Protein AF-A0ABD5DVA0-F1 (afdb_monomer_lite)

Organism: Acinetobacter baumannii (NCBI:txid470)

Secondary structure (DSSP, 8-state):
-HHHHHHHHHHHHHHHHHHHHHHHTTSS--SHHHHHHHHHHHHHHHHHHHHHHHHH--

Foldseek 3Di:
DVQLVVQLVVLLVVLVVVVVVCVVVPVFDPDPVSVVVSVVVSVVSSVVSSVVSVVVVD

Sequence (58 aa):
FIMWGILTALAYHVVVGIRHLMMDFGYLDETLEAGKRSAKISFVITVVLSLLAGVLVW

InterPro domains:
  IPR000701 Succinate dehydrogenase/fumarate reductase type B, transmembrane subunit [PF01127] (2-52)
  IPR018495 Succinate dehydrogenase, cytochrome b subunit, conserved site [PS01001] (13-26)
  IPR034804 Fumarate reductase/succinate dehydrogenase, transmembrane subunit [G3DSA:1.20.1300.10] (1-58)
  IPR034804 Fumarate reductase/succinate dehydrogenase, transmembrane subunit [SSF81343] (1-58)

Radius of gyration: 13.01 Å; chains: 1; bounding box: 29×16×37 Å

pLDDT: mean 98.17, std 1.41, range [89.56, 98.88]

Structure (mmCIF, N/CA/C/O backbone):
data_AF-A0ABD5DVA0-F1
#
_entry.id   AF-A0ABD5DVA0-F1
#
loop_
_atom_site.group_PDB
_atom_site.id
_atom_site.type_symbol
_atom_site.label_atom_id
_atom_site.label_alt_id
_atom_site.label_comp_id
_atom_site.label_asym_id
_atom_site.label_entity_id
_atom_site.label_seq_id
_atom_site.pdbx_PDB_ins_code
_atom_site.Cartn_x
_atom_site.Cartn_y
_atom_site.Cartn_z
_atom_site.occupancy
_atom_site.B_iso_or_equiv
_atom_site.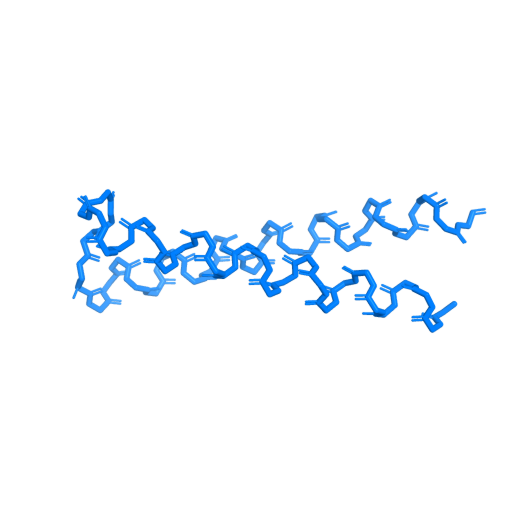auth_seq_id
_atom_site.auth_comp_id
_atom_site.auth_asym_id
_atom_site.auth_atom_id
_atom_site.pdbx_PDB_model_num
ATOM 1 N N . PHE A 1 1 ? 14.672 -1.035 -14.084 1.00 89.56 1 PHE A N 1
ATOM 2 C CA . PHE A 1 1 ? 14.838 -1.391 -12.652 1.00 89.56 1 PHE A CA 1
ATOM 3 C C . PHE A 1 1 ? 14.641 -0.215 -11.693 1.00 89.56 1 PHE A C 1
ATOM 5 O O . PHE A 1 1 ? 13.762 -0.325 -10.853 1.00 89.56 1 PHE A O 1
ATOM 12 N N . ILE A 1 2 ? 15.373 0.907 -11.812 1.00 97.25 2 ILE A N 1
ATOM 13 C CA . ILE A 1 2 ? 15.214 2.067 -10.897 1.00 97.25 2 ILE A CA 1
ATOM 14 C C . ILE A 1 2 ? 13.776 2.612 -10.902 1.00 97.25 2 ILE A C 1
ATOM 16 O O . ILE A 1 2 ? 13.170 2.741 -9.844 1.00 97.25 2 ILE A O 1
ATOM 20 N N . MET A 1 3 ? 13.202 2.848 -12.089 1.00 98.00 3 MET A N 1
ATOM 21 C CA . MET A 1 3 ? 11.817 3.323 -12.227 1.00 98.00 3 MET A CA 1
ATOM 22 C C . MET A 1 3 ? 10.810 2.384 -11.546 1.00 98.00 3 MET A C 1
ATOM 24 O O . MET A 1 3 ? 9.956 2.829 -10.789 1.00 98.00 3 MET A O 1
ATOM 28 N N . TRP A 1 4 ? 10.956 1.073 -11.750 1.00 98.56 4 TRP A N 1
ATOM 29 C CA . TRP A 1 4 ? 10.108 0.065 -11.112 1.00 98.56 4 TRP A CA 1
ATOM 30 C C . TRP A 1 4 ? 10.195 0.105 -9.576 1.00 98.56 4 TRP A C 1
ATOM 32 O O . TRP A 1 4 ? 9.170 0.048 -8.897 1.00 98.56 4 TRP A O 1
ATOM 42 N N . GLY A 1 5 ? 11.403 0.266 -9.023 1.00 98.50 5 GLY A N 1
ATOM 43 C CA . GLY A 1 5 ? 11.610 0.419 -7.581 1.00 98.50 5 GLY A CA 1
ATOM 44 C C . GLY A 1 5 ? 10.950 1.680 -7.016 1.00 98.50 5 GLY A C 1
ATOM 45 O O . GLY A 1 5 ? 10.282 1.605 -5.987 1.00 98.50 5 GLY A O 1
ATOM 46 N N . ILE A 1 6 ? 11.062 2.815 -7.717 1.00 98.75 6 ILE A N 1
ATOM 47 C CA . ILE A 1 6 ? 10.398 4.074 -7.336 1.00 98.75 6 ILE A CA 1
ATOM 48 C C . ILE A 1 6 ? 8.877 3.903 -7.338 1.00 98.75 6 ILE A C 1
ATOM 50 O O . ILE A 1 6 ? 8.223 4.250 -6.357 1.00 98.75 6 ILE A O 1
ATOM 54 N N . LEU A 1 7 ? 8.312 3.326 -8.402 1.00 98.69 7 LEU A N 1
ATOM 55 C CA . LEU A 1 7 ? 6.871 3.078 -8.493 1.00 98.69 7 LEU A CA 1
ATOM 56 C C . LEU A 1 7 ? 6.387 2.110 -7.411 1.00 98.69 7 LEU A C 1
ATOM 58 O O . LEU A 1 7 ? 5.319 2.314 -6.845 1.00 98.69 7 LEU A O 1
ATOM 62 N N . THR A 1 8 ? 7.186 1.098 -7.073 1.00 98.69 8 THR A N 1
ATOM 63 C CA . THR A 1 8 ? 6.878 0.162 -5.984 1.00 98.69 8 THR A CA 1
ATOM 64 C C . THR A 1 8 ? 6.875 0.864 -4.624 1.00 98.69 8 THR A C 1
ATOM 66 O O . THR A 1 8 ? 5.937 0.686 -3.847 1.00 98.69 8 THR A O 1
ATOM 69 N N . ALA A 1 9 ? 7.882 1.696 -4.339 1.00 98.75 9 ALA A N 1
ATOM 70 C CA . ALA A 1 9 ? 7.951 2.470 -3.100 1.00 98.75 9 ALA A CA 1
ATOM 71 C C . ALA A 1 9 ? 6.784 3.464 -2.984 1.00 98.75 9 ALA A C 1
ATOM 73 O O . ALA A 1 9 ? 6.161 3.563 -1.926 1.00 98.75 9 ALA A O 1
ATOM 74 N N . LEU A 1 10 ? 6.446 4.148 -4.082 1.00 98.75 10 LEU A N 1
ATOM 75 C CA . LEU A 1 10 ? 5.299 5.050 -4.146 1.00 98.75 10 LEU A CA 1
ATOM 76 C C . LEU A 1 10 ? 3.978 4.299 -3.932 1.00 98.75 10 LEU A C 1
ATOM 78 O O . LEU A 1 10 ? 3.162 4.735 -3.125 1.00 98.75 10 LEU A O 1
ATOM 82 N N . ALA A 1 11 ? 3.777 3.159 -4.599 1.00 98.81 11 ALA A N 1
ATOM 83 C CA . ALA A 1 11 ? 2.578 2.340 -4.436 1.00 98.81 11 ALA A CA 1
ATOM 84 C C . ALA A 1 11 ? 2.401 1.886 -2.981 1.00 98.81 11 ALA A C 1
ATOM 86 O O . ALA A 1 11 ? 1.318 2.039 -2.421 1.00 98.81 11 ALA A O 1
ATOM 87 N N . TYR A 1 12 ? 3.473 1.407 -2.341 1.00 98.88 12 TYR A N 1
ATOM 88 C CA . TYR A 1 12 ? 3.448 1.051 -0.922 1.00 98.88 12 TYR A CA 1
ATOM 89 C C . TYR A 1 12 ? 3.063 2.242 -0.037 1.00 98.88 12 TYR A C 1
ATOM 91 O O . TYR A 1 12 ? 2.176 2.127 0.810 1.00 98.88 12 TYR A O 1
ATOM 99 N N . HIS A 1 13 ? 3.706 3.394 -0.254 1.00 98.81 13 HIS A N 1
ATOM 100 C CA . HIS A 1 13 ? 3.460 4.603 0.525 1.00 98.81 13 HIS A CA 1
ATOM 101 C C . HIS A 1 13 ? 2.003 5.063 0.415 1.00 98.81 13 HIS A C 1
ATOM 103 O O . HIS A 1 13 ? 1.374 5.356 1.428 1.00 98.81 13 HIS A O 1
ATOM 109 N N . VAL A 1 14 ? 1.436 5.052 -0.794 1.00 98.88 14 VAL A N 1
ATOM 110 C CA . VAL A 1 14 ? 0.033 5.416 -1.028 1.00 98.88 14 VAL A CA 1
ATOM 111 C C . VAL A 1 14 ? -0.920 4.403 -0.391 1.00 98.88 14 VAL A C 1
ATOM 113 O O . VAL A 1 14 ? -1.846 4.807 0.304 1.00 98.88 14 VAL A O 1
ATOM 116 N N . VAL A 1 15 ? -0.700 3.096 -0.569 1.00 98.88 15 VAL A N 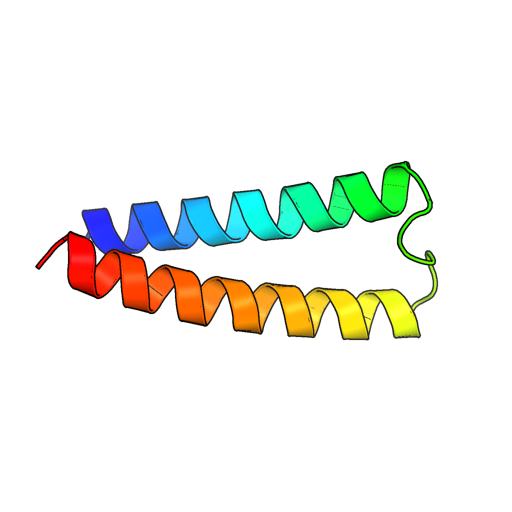1
ATOM 117 C CA . VAL A 1 15 ? -1.577 2.054 0.001 1.00 98.88 15 VAL A CA 1
ATOM 118 C C . VAL A 1 15 ? -1.606 2.126 1.528 1.00 98.88 15 VAL A C 1
ATOM 120 O O . VAL A 1 15 ? -2.677 2.050 2.133 1.00 98.88 15 VAL A O 1
ATOM 123 N N . VAL A 1 16 ? -0.446 2.289 2.167 1.00 98.69 16 VAL A N 1
ATOM 124 C CA . VAL A 1 16 ? -0.373 2.426 3.627 1.00 98.69 16 VAL A CA 1
ATOM 125 C C . VAL A 1 16 ? -0.898 3.789 4.085 1.00 98.69 16 VAL A C 1
ATOM 127 O O . VAL A 1 16 ? -1.565 3.852 5.114 1.00 98.69 16 VAL A O 1
ATOM 130 N N . GLY A 1 17 ? -0.695 4.856 3.309 1.00 98.75 17 GLY A N 1
ATOM 131 C CA . GLY A 1 17 ? -1.300 6.166 3.560 1.00 98.75 17 GLY A CA 1
ATOM 132 C C . GLY A 1 17 ? -2.830 6.117 3.556 1.00 98.75 17 GLY A C 1
ATOM 133 O O . GLY A 1 17 ? -3.462 6.603 4.487 1.00 98.75 17 GLY A O 1
ATOM 134 N N . ILE A 1 18 ? -3.436 5.439 2.578 1.00 98.81 18 ILE A N 1
ATOM 135 C CA . ILE A 1 18 ? -4.888 5.203 2.547 1.00 98.81 18 ILE A CA 1
ATOM 136 C C . ILE A 1 18 ? -5.320 4.371 3.756 1.00 98.81 18 ILE A C 1
ATOM 138 O O . ILE A 1 18 ? -6.310 4.709 4.398 1.00 98.81 18 ILE A O 1
ATOM 142 N N . ARG A 1 19 ? -4.571 3.318 4.117 1.00 98.56 19 ARG A N 1
ATOM 143 C CA . ARG A 1 19 ? -4.845 2.540 5.337 1.00 98.56 19 ARG A CA 1
ATOM 144 C C . ARG A 1 19 ? -4.859 3.428 6.586 1.00 98.56 19 ARG A C 1
ATOM 146 O O . ARG A 1 19 ? -5.717 3.212 7.434 1.00 98.56 19 ARG A O 1
ATOM 153 N N . HIS A 1 20 ? -3.944 4.390 6.703 1.00 98.50 20 HIS A N 1
ATOM 154 C CA . HIS A 1 20 ? -3.946 5.351 7.808 1.00 98.50 20 HIS A CA 1
ATOM 155 C C . HIS A 1 20 ? -5.201 6.227 7.792 1.00 98.50 20 HIS A C 1
ATOM 157 O O . HIS A 1 20 ? -5.915 6.243 8.783 1.00 98.50 20 HIS A O 1
ATOM 163 N N . LEU A 1 21 ? -5.554 6.823 6.648 1.00 98.62 21 LEU A N 1
ATOM 164 C CA . LEU A 1 21 ? -6.783 7.623 6.528 1.00 98.62 21 LEU A CA 1
ATOM 165 C C . LEU A 1 21 ? -8.049 6.818 6.863 1.00 98.62 21 LEU A C 1
ATOM 1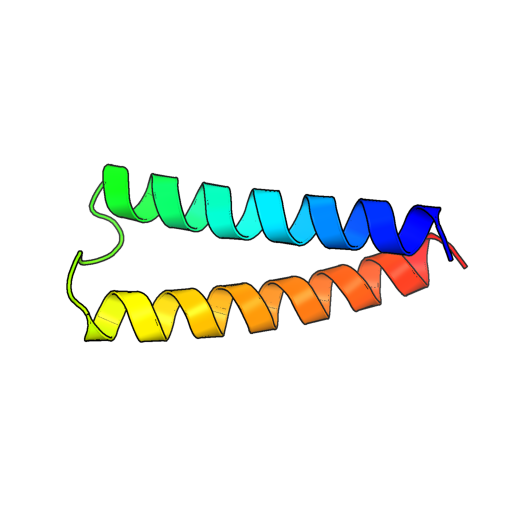67 O O . LEU A 1 21 ? -8.992 7.340 7.448 1.00 98.62 21 LEU A O 1
ATOM 171 N N . MET A 1 22 ? -8.083 5.529 6.513 1.00 98.62 22 MET A N 1
ATOM 172 C CA . MET A 1 22 ? -9.189 4.645 6.884 1.00 98.62 22 MET A CA 1
ATOM 173 C C . MET A 1 22 ? -9.282 4.415 8.398 1.00 98.62 22 MET A C 1
ATOM 175 O O . MET A 1 22 ? -10.390 4.249 8.902 1.00 98.62 22 MET A O 1
ATOM 179 N N . MET A 1 23 ? -8.155 4.389 9.114 1.00 98.31 23 MET A N 1
ATOM 180 C CA . MET A 1 23 ? -8.143 4.346 10.581 1.00 98.31 23 MET A CA 1
ATOM 181 C C . MET A 1 23 ? -8.609 5.689 11.155 1.00 98.31 23 MET A C 1
ATOM 183 O O . MET A 1 23 ? -9.538 5.704 11.954 1.00 98.31 23 MET A O 1
ATOM 187 N N . ASP A 1 24 ? -8.072 6.805 10.651 1.00 98.44 24 ASP A N 1
ATOM 188 C CA . ASP A 1 24 ? -8.404 8.160 11.118 1.00 98.44 24 ASP A CA 1
ATOM 189 C C . ASP A 1 24 ? -9.904 8.490 10.976 1.00 98.44 24 ASP A C 1
ATOM 191 O O . ASP A 1 24 ? -10.480 9.194 11.804 1.00 98.44 24 ASP A O 1
ATOM 195 N N . PHE A 1 25 ? -10.559 7.968 9.933 1.00 98.19 25 PHE A N 1
ATOM 196 C CA . PHE A 1 25 ? -12.000 8.139 9.701 1.00 98.19 25 PHE A CA 1
ATOM 197 C C . PHE A 1 25 ? -12.879 7.051 10.336 1.00 98.19 25 PHE A C 1
ATOM 199 O O . PHE A 1 25 ? -14.096 7.068 10.152 1.00 98.19 25 PHE A O 1
ATOM 206 N N . GLY A 1 26 ? -12.296 6.100 11.071 1.00 97.31 26 GLY A N 1
ATOM 207 C CA . GLY A 1 26 ? -13.038 5.040 11.759 1.00 97.31 26 GLY A CA 1
ATOM 208 C C . GLY A 1 26 ? -13.600 3.946 10.843 1.00 97.31 26 GLY A C 1
ATOM 209 O O . GLY A 1 26 ? -14.476 3.192 11.259 1.00 97.31 26 GLY A O 1
ATOM 210 N N . TYR A 1 27 ? -13.113 3.825 9.603 1.00 98.06 27 TYR A N 1
ATOM 211 C CA . TYR A 1 27 ? -13.455 2.704 8.713 1.00 98.06 27 TYR A CA 1
ATOM 212 C C . TYR A 1 27 ? -12.719 1.409 9.079 1.00 98.06 27 TYR A C 1
ATOM 214 O O . TYR A 1 27 ? -13.134 0.323 8.670 1.00 98.06 27 TYR A O 1
ATOM 222 N N . LEU A 1 28 ? -11.609 1.512 9.811 1.00 97.56 28 LEU A N 1
ATOM 223 C CA . LEU A 1 28 ? -10.871 0.380 10.359 1.00 97.56 28 LEU A CA 1
ATOM 224 C C . LEU A 1 28 ? -10.745 0.532 11.870 1.00 97.56 28 LEU A C 1
ATOM 226 O O . LEU A 1 28 ? -10.309 1.574 12.347 1.00 97.56 28 LEU A O 1
ATOM 230 N N . ASP A 1 29 ? -11.042 -0.542 12.600 1.00 95.69 29 ASP A N 1
ATOM 231 C CA . ASP A 1 29 ? -10.824 -0.584 14.044 1.00 95.69 29 ASP A CA 1
ATOM 232 C C . ASP A 1 29 ? -9.338 -0.420 14.396 1.00 95.69 29 ASP A C 1
ATOM 234 O O . ASP A 1 29 ? -8.454 -1.022 13.775 1.00 95.69 29 ASP A O 1
ATOM 238 N N . GLU A 1 30 ? -9.067 0.300 15.481 1.00 96.69 30 GLU A N 1
ATOM 239 C CA . GLU A 1 30 ? -7.718 0.558 16.000 1.00 96.69 30 GLU A CA 1
ATOM 240 C C . GLU A 1 30 ? -7.249 -0.520 16.996 1.00 96.69 30 GLU A C 1
ATOM 242 O O . GLU A 1 30 ? -6.537 -0.259 17.966 1.00 96.69 30 GLU A O 1
ATOM 247 N N . THR A 1 31 ? -7.643 -1.777 16.769 1.00 98.19 31 THR A N 1
ATOM 248 C CA . THR A 1 31 ? -7.179 -2.921 17.570 1.00 98.19 31 THR A CA 1
ATOM 249 C C . THR A 1 31 ? -5.920 -3.546 16.973 1.00 98.19 31 THR A C 1
ATOM 251 O O . THR A 1 31 ? -5.667 -3.474 15.768 1.00 98.19 31 THR A O 1
ATOM 254 N N . LEU A 1 32 ? -5.126 -4.244 17.793 1.00 98.00 32 LEU A N 1
ATOM 255 C CA . LEU A 1 32 ? -3.920 -4.929 17.312 1.00 98.00 32 LEU A CA 1
ATOM 256 C C . LEU A 1 32 ? -4.234 -5.987 16.239 1.00 98.00 32 LEU A C 1
ATOM 258 O O . LEU A 1 32 ? -3.460 -6.173 15.298 1.00 98.00 32 LEU A O 1
ATOM 262 N N . GLU A 1 33 ? -5.360 -6.688 16.371 1.00 98.31 33 GLU A N 1
ATOM 263 C CA . GLU A 1 33 ? -5.783 -7.703 15.407 1.00 98.31 33 GLU A CA 1
ATOM 264 C C . GLU A 1 33 ? -6.158 -7.073 14.057 1.00 98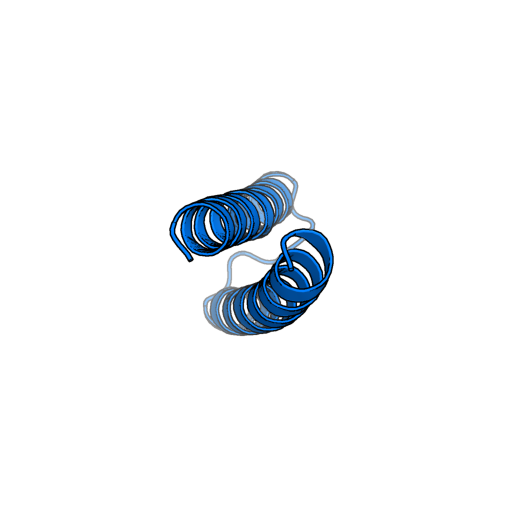.31 33 GLU A C 1
ATOM 266 O O . GLU A 1 33 ? -5.625 -7.479 13.017 1.00 98.31 33 GLU A O 1
ATOM 271 N N . ALA A 1 34 ? -6.994 -6.029 14.069 1.00 98.06 34 ALA A N 1
ATOM 272 C CA . ALA A 1 34 ? -7.358 -5.277 12.869 1.00 98.06 34 ALA A CA 1
ATOM 273 C C . ALA A 1 34 ? -6.133 -4.604 12.226 1.00 98.06 34 ALA A C 1
ATOM 275 O O . ALA A 1 34 ? -5.971 -4.635 11.001 1.00 98.06 34 ALA A O 1
ATOM 276 N N . GLY A 1 35 ? -5.206 -4.089 13.039 1.00 98.25 35 GLY A N 1
ATOM 277 C CA . GLY A 1 35 ? -3.930 -3.530 12.601 1.00 98.25 35 GLY A CA 1
ATOM 278 C C . GLY A 1 35 ? -3.059 -4.545 11.857 1.00 98.25 35 GLY A C 1
ATOM 279 O O . GLY A 1 35 ? -2.574 -4.245 10.762 1.00 98.25 35 GLY A O 1
ATOM 280 N N . LYS A 1 36 ? -2.911 -5.764 12.397 1.00 98.69 36 LYS A N 1
ATOM 281 C CA . LYS A 1 36 ? -2.185 -6.870 11.743 1.00 98.69 36 LYS A CA 1
ATOM 282 C C . LYS A 1 36 ? -2.863 -7.307 10.446 1.00 98.69 36 LYS A C 1
ATOM 284 O O . LYS A 1 36 ? -2.177 -7.538 9.450 1.00 98.69 36 LYS A O 1
ATOM 289 N N . ARG A 1 37 ? -4.194 -7.433 10.450 1.00 98.62 37 ARG A N 1
ATOM 290 C CA . ARG A 1 37 ? -4.971 -7.843 9.270 1.00 98.62 37 ARG A CA 1
ATOM 291 C C . ARG A 1 37 ? -4.841 -6.822 8.142 1.00 98.62 37 ARG A C 1
ATOM 293 O O . ARG A 1 37 ? -4.447 -7.189 7.039 1.00 98.62 37 ARG A O 1
ATOM 300 N N . SER A 1 38 ? -5.100 -5.548 8.431 1.00 98.50 38 SER A N 1
ATOM 301 C CA . SER A 1 38 ? -4.995 -4.458 7.453 1.00 98.50 38 SER A CA 1
ATOM 302 C C . SER A 1 38 ? -3.572 -4.296 6.914 1.00 98.50 38 SER A C 1
ATOM 304 O O . SER A 1 38 ? -3.409 -4.126 5.713 1.00 98.50 38 SER A O 1
ATOM 306 N N . ALA A 1 39 ? -2.534 -4.443 7.747 1.00 98.56 39 ALA A N 1
ATOM 307 C CA . ALA A 1 39 ? -1.145 -4.382 7.286 1.00 98.56 39 ALA A CA 1
ATOM 308 C C . ALA A 1 39 ? -0.798 -5.516 6.303 1.00 98.56 39 ALA A C 1
ATOM 310 O O . ALA A 1 39 ? -0.206 -5.265 5.254 1.00 98.56 39 ALA A O 1
ATOM 311 N N . LYS A 1 40 ? -1.204 -6.762 6.597 1.00 98.75 40 LYS A N 1
ATOM 312 C CA . LYS A 1 40 ? -1.013 -7.900 5.676 1.00 98.75 40 LYS A CA 1
ATOM 313 C C . LYS A 1 40 ? -1.714 -7.665 4.338 1.00 98.75 40 LYS A C 1
ATOM 315 O O . LYS A 1 40 ? -1.120 -7.915 3.294 1.00 98.75 40 LYS A O 1
ATOM 320 N N . ILE A 1 41 ? -2.945 -7.150 4.369 1.00 98.75 41 ILE A N 1
ATOM 321 C CA . ILE A 1 41 ? -3.701 -6.799 3.159 1.00 98.75 41 ILE A CA 1
ATOM 322 C C . ILE A 1 41 ? -2.966 -5.712 2.361 1.00 98.75 41 ILE A C 1
ATOM 324 O O . ILE A 1 41 ? -2.772 -5.875 1.159 1.00 98.75 41 ILE A O 1
ATOM 328 N N . SER A 1 42 ? -2.482 -4.650 3.015 1.00 98.75 42 SER A N 1
ATOM 329 C CA . SER A 1 42 ? -1.698 -3.592 2.361 1.00 98.75 42 SER A CA 1
ATOM 330 C C . SER A 1 42 ? -0.439 -4.128 1.672 1.00 98.75 42 SER A C 1
ATOM 332 O O . SER A 1 42 ? -0.141 -3.708 0.553 1.00 98.75 42 SER A O 1
ATOM 334 N N . PHE A 1 43 ? 0.275 -5.085 2.278 1.00 98.75 43 PHE A N 1
ATOM 335 C CA . PHE A 1 43 ? 1.418 -5.735 1.624 1.00 98.75 43 PHE A CA 1
ATOM 336 C C . PHE A 1 43 ? 1.006 -6.530 0.383 1.00 98.75 43 PHE A C 1
ATOM 338 O O . PHE A 1 43 ? 1.645 -6.389 -0.656 1.00 98.75 43 PHE A O 1
ATOM 345 N N . VAL A 1 44 ? -0.074 -7.316 0.455 1.00 98.88 44 VAL A N 1
ATOM 346 C CA . VAL A 1 44 ? -0.581 -8.079 -0.701 1.00 98.88 44 VAL A CA 1
ATOM 347 C C . VAL A 1 44 ? -0.955 -7.142 -1.851 1.00 98.88 44 VAL A C 1
ATOM 349 O O . VAL A 1 44 ? -0.516 -7.359 -2.979 1.00 98.88 44 VAL A O 1
ATOM 352 N N . ILE A 1 45 ? -1.694 -6.065 -1.568 1.00 98.88 45 ILE A N 1
ATOM 353 C CA . ILE A 1 45 ? -2.064 -5.057 -2.573 1.00 98.88 45 ILE A CA 1
ATOM 354 C C . ILE A 1 45 ? -0.809 -4.421 -3.183 1.00 98.88 45 ILE A C 1
ATOM 356 O O . ILE A 1 45 ? -0.710 -4.296 -4.401 1.00 98.88 45 ILE A O 1
ATOM 360 N N . THR A 1 46 ? 0.178 -4.070 -2.356 1.00 98.75 46 THR A N 1
ATOM 361 C CA . THR A 1 46 ? 1.442 -3.482 -2.822 1.00 98.75 46 THR A CA 1
ATOM 362 C C . THR A 1 46 ? 2.200 -4.425 -3.754 1.00 98.75 46 THR A C 1
ATOM 364 O O . THR A 1 46 ? 2.712 -3.974 -4.774 1.00 98.75 46 THR A O 1
ATOM 367 N N . VAL A 1 47 ? 2.262 -5.726 -3.447 1.00 98.88 47 VAL A N 1
ATOM 368 C CA . VAL A 1 47 ? 2.913 -6.718 -4.320 1.00 98.88 47 VAL A CA 1
ATOM 369 C C . VAL A 1 47 ? 2.209 -6.784 -5.674 1.00 98.88 47 VAL A C 1
ATOM 371 O O . VAL A 1 47 ? 2.875 -6.727 -6.704 1.00 98.88 47 VAL A O 1
ATOM 374 N N . VAL A 1 48 ? 0.873 -6.830 -5.693 1.00 98.88 48 VAL A N 1
ATOM 375 C CA . VAL A 1 48 ? 0.097 -6.816 -6.945 1.00 98.88 48 VAL A CA 1
ATOM 376 C C . VAL A 1 48 ? 0.376 -5.542 -7.751 1.00 98.88 48 VAL A C 1
ATOM 378 O O . VAL A 1 48 ? 0.679 -5.627 -8.940 1.00 98.88 48 VAL A O 1
ATOM 381 N N . LEU A 1 49 ? 0.348 -4.368 -7.113 1.00 98.75 49 LEU A N 1
ATOM 382 C CA . LEU A 1 49 ? 0.649 -3.093 -7.774 1.00 98.75 49 LEU A CA 1
ATOM 383 C C . LEU A 1 49 ? 2.095 -3.020 -8.279 1.00 98.75 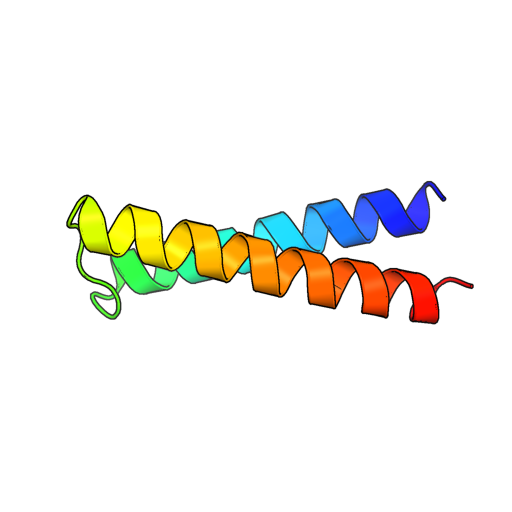49 LEU A C 1
ATOM 385 O O . LEU A 1 49 ? 2.332 -2.493 -9.360 1.00 98.75 49 LEU A O 1
ATOM 389 N N . SER A 1 50 ? 3.056 -3.573 -7.536 1.00 98.69 50 SER A N 1
ATOM 390 C CA . SER A 1 50 ? 4.456 -3.654 -7.957 1.00 98.69 50 SER A CA 1
ATOM 391 C C . SER A 1 50 ? 4.610 -4.511 -9.213 1.00 98.69 50 SER A C 1
ATOM 393 O O . SER A 1 50 ? 5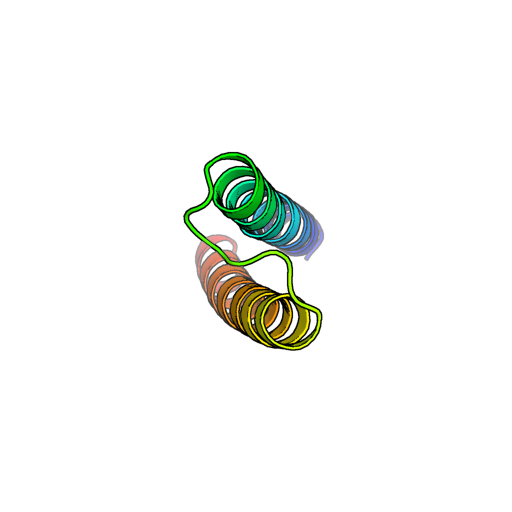.295 -4.099 -10.147 1.00 98.69 50 SER A O 1
ATOM 395 N N . LEU A 1 51 ? 3.933 -5.661 -9.296 1.00 98.69 51 LEU A N 1
ATOM 396 C CA . LEU A 1 51 ? 3.950 -6.502 -10.498 1.00 98.69 51 LEU A CA 1
ATOM 397 C C . LEU A 1 51 ? 3.335 -5.780 -11.704 1.00 98.69 51 LEU A C 1
ATOM 399 O O . LEU A 1 51 ? 3.939 -5.770 -12.773 1.00 98.69 51 LEU A O 1
ATOM 403 N N . LEU A 1 52 ? 2.188 -5.116 -11.525 1.00 98.69 52 LEU A N 1
ATOM 404 C CA . LEU A 1 52 ? 1.557 -4.310 -12.578 1.00 98.69 52 LEU A CA 1
ATOM 405 C C . LEU A 1 52 ? 2.446 -3.141 -13.024 1.00 98.69 52 LEU A C 1
ATOM 407 O O . LEU A 1 52 ? 2.573 -2.885 -14.217 1.00 98.69 52 LEU A O 1
ATOM 411 N N . ALA A 1 53 ? 3.112 -2.463 -12.086 1.00 98.50 53 ALA A N 1
ATOM 412 C CA . ALA A 1 53 ? 4.103 -1.441 -12.407 1.00 98.50 53 ALA A CA 1
ATOM 413 C C . ALA A 1 53 ? 5.292 -2.032 -13.177 1.00 98.50 53 ALA A C 1
ATOM 415 O O . ALA A 1 53 ? 5.842 -1.362 -14.042 1.00 98.50 53 ALA A O 1
ATOM 416 N N . GLY A 1 54 ? 5.673 -3.278 -12.886 1.00 98.12 54 GLY A N 1
ATOM 417 C CA . GLY A 1 54 ? 6.680 -4.027 -13.636 1.00 98.12 54 GLY A CA 1
ATOM 418 C C . GLY A 1 54 ? 6.271 -4.243 -15.090 1.00 98.12 54 GLY A C 1
ATOM 419 O O . GLY A 1 54 ? 7.065 -3.944 -15.971 1.00 98.12 54 GLY A O 1
ATOM 420 N N . VAL A 1 55 ? 5.025 -4.672 -15.323 1.00 98.38 55 VAL A N 1
ATOM 421 C CA . VAL A 1 55 ? 4.427 -4.815 -16.667 1.00 98.38 55 VAL A CA 1
ATOM 422 C C . VAL A 1 55 ? 4.332 -3.474 -17.400 1.00 98.38 55 VAL A C 1
ATOM 424 O O . VAL A 1 55 ? 4.451 -3.432 -18.613 1.00 98.38 55 VAL A O 1
ATOM 427 N N . LEU A 1 56 ? 4.102 -2.369 -16.690 1.00 98.19 56 LEU A N 1
ATOM 428 C CA . LEU A 1 56 ? 3.983 -1.047 -17.311 1.00 98.19 56 LEU A CA 1
ATOM 429 C C . LEU A 1 56 ? 5.322 -0.504 -17.835 1.00 98.19 56 LEU A C 1
ATOM 431 O O . LEU A 1 56 ? 5.344 0.226 -18.823 1.00 98.19 56 LEU A O 1
ATOM 435 N N . VAL A 1 57 ? 6.422 -0.771 -17.131 1.00 97.06 57 VAL A N 1
ATOM 436 C CA . VAL A 1 57 ? 7.724 -0.124 -17.391 1.00 97.06 57 VAL A CA 1
ATOM 437 C C . VAL A 1 57 ? 8.715 -1.002 -18.155 1.00 97.06 57 VAL A C 1
ATOM 439 O O . VAL A 1 57 ? 9.893 -0.641 -18.239 1.00 97.06 57 VAL A O 1
ATOM 442 N N . TRP A 1 58 ? 8.249 -2.133 -18.683 1.00 93.94 58 TRP A N 1
ATOM 443 C CA . TRP A 1 58 ? 8.993 -3.085 -19.506 1.00 93.94 58 TRP A CA 1
ATOM 444 C C . TRP A 1 58 ? 8.121 -3.582 -20.651 1.00 93.94 58 TRP A C 1
ATOM 446 O O . TRP A 1 58 ? 8.647 -3.623 -21.783 1.00 93.94 58 TRP A O 1
#